Protein AF-A0A9P7FTT8-F1 (afdb_monomer_lite)

pLDDT: mean 73.12, std 22.75, range [29.52, 94.56]

Sequence (132 aa):
MKSSFSTLTSLIILVCFGGHVAAISSTESAAQPETVSANAADCSGTLTKFKYFGVNQSGAEFGNQNIPGVLGTDYTWPAPSSIDYFVGQGFNTFRVAFQQERISPPSKGLTGAFDATYLAALKTVSNILRTH

Foldseek 3Di:
DDDDDDDDDDDDDDDDDDDDPDDPDPDPPDDDPPPPPPPVPPPPDPDDDDPADEDEFDFQAAQVVDVVDDEPPRGHGDDLVVVVVVVVVVGLDYHYDHDQCNQPPVVQPNPGHGDPVSVVSVVVVVVSSVVD

Organism: NCBI:txid117069

Secondary structure (DSSP, 8-state):
--------------------------------------------S--PPPS--EEEEEEET--TTSSS--BTTTB-PPPHHHHHHHHHTT--EEEEEE-HHHHS-TTT-TTSPPPHHHHHHHHHHHHHHHH-

Structure (mmCIF, N/CA/C/O backbone):
data_AF-A0A9P7FTT8-F1
#
_entry.id   AF-A0A9P7FTT8-F1
#
loop_
_atom_site.group_PDB
_atom_site.id
_atom_site.type_symbol
_atom_site.label_atom_id
_atom_site.label_alt_id
_atom_site.label_comp_id
_atom_site.label_asym_id
_atom_site.label_entity_id
_atom_site.label_seq_id
_atom_site.pdbx_PDB_ins_code
_atom_site.Cartn_x
_atom_site.Cartn_y
_atom_site.Cartn_z
_atom_site.occupancy
_atom_site.B_iso_or_equiv
_atom_site.auth_seq_id
_atom_site.auth_comp_id
_atom_site.auth_asym_id
_atom_site.auth_atom_id
_atom_site.pdbx_PDB_model_num
ATOM 1 N N . MET A 1 1 ? 84.505 -5.220 9.825 1.00 38.97 1 MET A N 1
ATOM 2 C CA . MET A 1 1 ? 84.895 -4.588 11.110 1.00 38.97 1 MET A CA 1
ATOM 3 C C . MET A 1 1 ? 83.594 -4.130 11.767 1.00 38.97 1 MET A C 1
ATOM 5 O O . MET A 1 1 ? 82.841 -3.451 11.092 1.00 38.97 1 MET A O 1
ATOM 9 N N . LYS A 1 2 ? 83.121 -4.768 12.856 1.00 29.52 2 LYS A N 1
ATOM 10 C CA . LYS A 1 2 ? 83.297 -4.317 14.267 1.00 29.52 2 LYS A CA 1
ATOM 11 C C . LYS A 1 2 ? 83.000 -2.806 14.367 1.00 29.52 2 LYS A C 1
ATOM 13 O O . LYS A 1 2 ? 83.689 -2.064 13.689 1.00 29.52 2 LYS A O 1
ATOM 18 N N . SER A 1 3 ? 82.028 -2.262 15.096 1.00 36.38 3 SER A N 1
ATOM 19 C CA . SER A 1 3 ? 81.489 -2.524 16.446 1.00 36.38 3 SER A CA 1
ATOM 20 C C . SER A 1 3 ? 80.400 -1.446 16.678 1.00 36.38 3 SER A C 1
ATOM 22 O O . SER A 1 3 ? 80.583 -0.328 16.213 1.00 36.38 3 SER A O 1
ATOM 24 N N . SER A 1 4 ? 79.191 -1.736 17.169 1.00 36.00 4 SER A N 1
ATOM 25 C CA . SER A 1 4 ? 78.746 -1.720 18.582 1.00 36.00 4 SER A CA 1
ATOM 26 C C . SER A 1 4 ? 79.266 -0.577 19.476 1.00 36.00 4 SER A C 1
ATOM 28 O O . SER A 1 4 ? 80.447 -0.250 19.409 1.00 36.00 4 SER A O 1
ATOM 30 N N . PHE A 1 5 ? 78.380 -0.150 20.395 1.00 37.88 5 PHE A N 1
ATOM 31 C CA . PHE A 1 5 ? 78.488 0.735 21.579 1.00 37.88 5 PHE A CA 1
ATOM 32 C C . PHE A 1 5 ? 77.898 2.146 21.386 1.00 37.88 5 PHE A C 1
ATOM 34 O O . PHE A 1 5 ? 78.461 2.969 20.683 1.00 37.88 5 PHE A O 1
ATOM 41 N N . SER A 1 6 ? 76.666 2.431 21.840 1.00 35.44 6 SER A N 1
ATOM 42 C CA . SER A 1 6 ? 76.183 2.526 23.239 1.00 35.44 6 SER A CA 1
ATOM 43 C C . SER A 1 6 ? 76.952 3.573 24.040 1.00 35.44 6 SER A C 1
ATOM 45 O O . SER A 1 6 ? 78.167 3.431 24.166 1.00 35.44 6 SER A O 1
ATOM 47 N N . THR A 1 7 ? 76.236 4.527 24.659 1.00 34.38 7 THR A N 1
ATOM 48 C CA . THR A 1 7 ? 76.239 4.819 26.120 1.00 34.38 7 THR A CA 1
ATOM 49 C C . THR A 1 7 ? 75.844 6.286 26.400 1.00 34.38 7 THR A C 1
ATOM 51 O O . THR A 1 7 ? 76.529 7.186 25.939 1.00 34.38 7 THR A O 1
ATOM 54 N N . LEU A 1 8 ? 74.732 6.450 27.145 1.00 33.62 8 LEU A N 1
ATOM 55 C CA . LEU A 1 8 ? 74.354 7.441 28.182 1.00 33.62 8 LEU A CA 1
ATOM 56 C C . LEU A 1 8 ? 74.787 8.930 28.009 1.00 33.62 8 LEU A C 1
ATOM 58 O O . LEU A 1 8 ? 75.905 9.243 27.643 1.00 33.62 8 LEU A O 1
ATOM 62 N N . THR A 1 9 ? 74.033 9.958 28.412 1.00 41.38 9 THR A N 1
ATOM 63 C CA . THR A 1 9 ? 73.522 10.178 29.777 1.00 41.38 9 THR A CA 1
ATOM 64 C C . THR A 1 9 ? 72.666 11.458 29.806 1.00 41.38 9 THR A C 1
ATOM 66 O O . THR A 1 9 ? 73.114 12.505 29.361 1.00 41.38 9 THR A O 1
ATOM 69 N N . SER A 1 10 ? 71.454 11.345 30.356 1.00 34.38 10 SER A N 1
ATOM 70 C CA . SER A 1 10 ? 70.731 12.293 31.225 1.00 34.38 10 SER A CA 1
ATOM 71 C C . SER A 1 10 ? 70.872 13.819 31.031 1.00 34.38 10 SER A C 1
ATOM 73 O O . SER A 1 10 ? 71.863 14.421 31.433 1.00 34.38 10 SER A O 1
ATOM 75 N N . LEU A 1 11 ? 69.769 14.467 30.635 1.00 35.09 11 LEU A N 1
ATOM 76 C CA . LEU A 1 11 ? 69.302 15.680 31.315 1.00 35.09 11 LEU A CA 1
ATOM 77 C C . LEU A 1 11 ? 67.765 15.678 31.351 1.00 35.09 11 LEU A C 1
ATOM 79 O O . LEU A 1 11 ? 67.088 15.962 30.367 1.00 35.09 11 LEU A O 1
ATOM 83 N N . ILE A 1 12 ? 67.232 15.287 32.507 1.00 37.31 12 ILE A N 1
ATOM 84 C CA . ILE A 1 12 ? 65.814 15.349 32.862 1.00 37.31 12 ILE A CA 1
ATOM 85 C C . ILE A 1 12 ? 65.458 16.821 33.088 1.00 37.31 12 ILE A C 1
ATOM 87 O O . ILE A 1 12 ? 65.896 17.416 34.069 1.00 37.31 12 ILE A O 1
ATOM 91 N N . ILE A 1 13 ? 64.643 17.400 32.203 1.00 40.69 13 ILE A N 1
ATOM 92 C CA . ILE A 1 13 ? 63.855 18.595 32.519 1.00 40.69 13 ILE A CA 1
ATOM 93 C C . ILE A 1 13 ? 62.408 18.139 32.674 1.00 40.69 13 ILE A C 1
ATOM 95 O O . ILE A 1 13 ? 61.672 17.903 31.719 1.00 40.69 13 ILE A O 1
ATOM 99 N N . LEU A 1 14 ? 62.065 17.965 33.945 1.00 36.31 14 LEU A N 1
ATOM 100 C CA . LEU A 1 14 ? 60.732 17.784 34.483 1.00 36.31 14 LEU A CA 1
ATOM 101 C C . LEU A 1 14 ? 59.904 19.042 34.182 1.00 36.31 14 LEU A C 1
ATOM 103 O O . LEU A 1 14 ? 60.052 20.058 34.857 1.00 36.31 14 LEU A O 1
ATOM 107 N N . VAL A 1 15 ? 59.021 18.968 33.186 1.00 40.78 15 VAL A N 1
ATOM 108 C CA . VAL A 1 15 ? 57.878 19.881 33.078 1.00 40.78 15 VAL A CA 1
ATOM 109 C C . VAL A 1 15 ? 56.627 19.057 33.333 1.00 40.78 15 VAL A C 1
ATOM 111 O O . VAL A 1 15 ? 56.175 18.284 32.492 1.00 40.78 15 V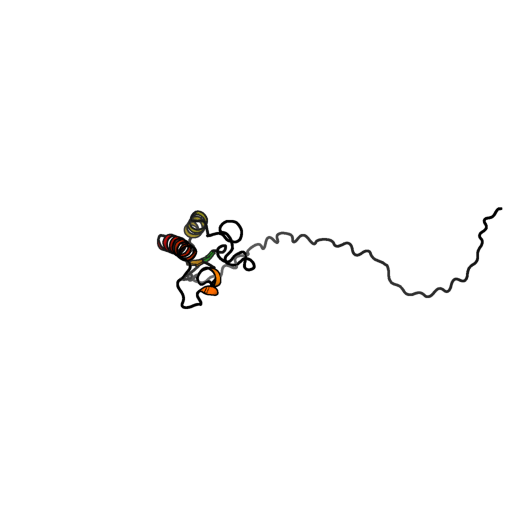AL A O 1
ATOM 114 N N . CYS A 1 16 ? 56.103 19.194 34.546 1.00 31.22 16 CYS A N 1
ATOM 115 C CA . CYS A 1 16 ? 54.809 18.672 34.940 1.00 31.22 16 CYS A CA 1
ATOM 116 C C . CYS A 1 16 ? 53.716 19.349 34.104 1.00 31.22 16 CYS A C 1
ATOM 118 O O . CYS A 1 16 ? 53.326 20.476 34.393 1.00 31.22 16 CYS A O 1
ATOM 120 N N . PHE A 1 17 ? 53.190 18.645 33.107 1.00 36.31 17 PHE A N 1
ATOM 121 C CA . PHE A 1 17 ? 51.816 18.836 32.659 1.00 36.31 17 PHE A CA 1
ATOM 122 C C . PHE A 1 17 ? 51.078 17.522 32.875 1.00 36.31 17 PHE A C 1
ATOM 124 O O . PHE A 1 17 ? 51.360 16.506 32.244 1.00 36.31 17 PHE A O 1
ATOM 131 N N . GLY A 1 18 ? 50.190 17.547 33.866 1.00 34.78 18 GLY A N 1
ATOM 132 C CA . GLY A 1 18 ? 49.293 16.450 34.173 1.00 34.78 18 GLY A CA 1
ATOM 133 C C . GLY A 1 18 ? 48.314 16.216 33.029 1.00 34.78 18 GLY A C 1
ATOM 134 O O . GLY A 1 18 ? 47.795 17.153 32.429 1.00 34.78 18 GLY A O 1
ATOM 135 N N . GLY A 1 19 ? 48.055 14.945 32.754 1.00 37.06 19 GLY A N 1
ATOM 136 C CA . GLY A 1 19 ? 47.044 14.525 31.796 1.00 37.06 19 GLY A CA 1
ATOM 137 C C . GLY A 1 19 ? 47.288 13.089 31.378 1.00 37.06 19 GLY A C 1
ATOM 138 O O . GLY A 1 19 ? 48.087 12.824 30.490 1.00 37.06 19 GLY A O 1
ATOM 139 N N . HIS A 1 20 ? 46.637 12.160 32.074 1.00 33.06 20 HIS A N 1
ATOM 140 C CA . HIS A 1 20 ? 46.666 10.737 31.764 1.00 33.06 20 HIS A CA 1
ATOM 141 C C . HIS A 1 20 ? 46.197 10.486 30.324 1.00 33.06 20 HIS A C 1
ATOM 143 O O . HIS A 1 20 ? 45.126 10.939 29.925 1.00 33.06 20 HIS A O 1
ATOM 149 N N . VAL A 1 21 ? 46.974 9.705 29.571 1.00 36.31 21 VAL A N 1
ATOM 150 C CA . VAL A 1 21 ? 46.513 9.060 28.339 1.00 36.31 21 VAL A CA 1
ATOM 151 C C . VAL A 1 21 ? 45.558 7.941 28.756 1.00 36.31 21 VAL A C 1
ATOM 153 O O . VAL A 1 21 ? 45.998 6.874 29.178 1.00 36.31 21 VAL A O 1
ATOM 156 N N . ALA A 1 22 ? 44.253 8.198 28.692 1.00 37.94 22 ALA A N 1
ATOM 157 C CA . ALA A 1 22 ? 43.231 7.166 28.816 1.00 37.94 22 ALA A CA 1
ATOM 158 C C . ALA A 1 22 ? 42.787 6.744 27.411 1.00 37.94 22 ALA A C 1
ATOM 160 O O . ALA A 1 22 ? 42.348 7.564 26.606 1.00 37.94 22 ALA A O 1
ATOM 161 N N . ALA A 1 23 ? 42.947 5.455 27.120 1.00 37.06 23 ALA A N 1
ATOM 162 C CA . ALA A 1 23 ? 42.475 4.821 25.903 1.00 37.06 23 ALA A CA 1
ATOM 163 C C . ALA A 1 23 ? 40.967 5.063 25.713 1.00 37.06 23 ALA A C 1
ATOM 165 O O . ALA A 1 23 ? 40.164 4.776 26.600 1.00 37.06 23 ALA A O 1
ATOM 166 N N . ILE A 1 24 ? 40.583 5.562 24.538 1.00 37.53 24 ILE A N 1
ATOM 167 C CA . ILE A 1 24 ? 39.189 5.632 24.087 1.00 37.53 24 ILE A CA 1
ATOM 168 C C . ILE A 1 24 ? 38.790 4.219 23.659 1.00 37.53 24 ILE A C 1
ATOM 170 O O . ILE A 1 24 ? 38.976 3.813 22.515 1.00 37.53 24 ILE A O 1
ATOM 174 N N . SER A 1 25 ? 38.317 3.438 24.625 1.00 37.72 25 SER A N 1
ATOM 175 C CA . SER A 1 25 ? 37.560 2.221 24.366 1.00 37.72 25 SER A CA 1
ATOM 176 C C . SER A 1 25 ? 36.122 2.643 24.085 1.00 37.72 25 SER A C 1
ATOM 178 O O . SER A 1 25 ? 35.429 3.138 24.978 1.00 37.72 25 SER A O 1
ATOM 180 N N . SER A 1 26 ? 35.688 2.510 22.833 1.00 41.12 26 SER A N 1
ATOM 181 C CA . SER A 1 26 ? 34.290 2.631 22.428 1.00 41.12 26 SER A CA 1
ATOM 182 C C . SER A 1 26 ? 33.500 1.508 23.094 1.00 41.12 26 SER A C 1
ATOM 184 O O . SER A 1 26 ? 33.374 0.405 22.571 1.00 41.12 26 SER A O 1
ATOM 186 N N . THR A 1 27 ? 32.988 1.787 24.288 1.00 33.38 27 THR A N 1
ATOM 187 C CA . THR A 1 27 ? 31.953 0.966 24.903 1.00 33.38 27 THR A CA 1
ATOM 188 C C . THR A 1 27 ? 30.629 1.358 24.263 1.00 33.38 27 THR A C 1
ATOM 190 O O . THR A 1 27 ? 30.058 2.416 24.515 1.00 33.38 27 THR A O 1
ATOM 193 N N . GLU A 1 28 ? 30.202 0.504 23.342 1.00 47.47 28 GLU A N 1
ATOM 194 C CA . GLU A 1 28 ? 28.855 0.435 22.800 1.00 47.47 28 GLU A CA 1
ATOM 195 C C . GLU A 1 28 ? 27.878 0.282 23.973 1.00 47.47 28 GLU A C 1
ATOM 197 O O . GLU A 1 28 ? 27.754 -0.781 24.582 1.00 47.47 28 GLU A O 1
ATOM 202 N N . SER A 1 29 ? 27.262 1.399 24.361 1.00 41.78 29 SER A N 1
ATOM 203 C CA . SER A 1 29 ? 26.230 1.438 25.391 1.00 41.78 29 SER A CA 1
ATOM 204 C C . SER A 1 29 ? 24.985 0.763 24.829 1.00 41.78 29 SER A C 1
ATOM 206 O O . SER A 1 29 ? 24.186 1.378 24.121 1.00 41.78 29 SER A O 1
ATOM 208 N N . ALA A 1 30 ? 24.861 -0.534 25.098 1.00 45.00 30 ALA A N 1
ATOM 209 C CA . ALA A 1 30 ? 23.642 -1.286 24.878 1.00 45.00 30 ALA A CA 1
ATOM 210 C C . ALA A 1 30 ? 22.506 -0.608 25.658 1.00 45.00 30 ALA A C 1
ATOM 212 O O . ALA A 1 30 ? 22.484 -0.624 26.889 1.00 45.00 30 ALA A O 1
ATOM 213 N N . ALA A 1 31 ? 21.570 0.008 24.935 1.00 51.50 31 ALA A N 1
ATOM 214 C CA . ALA A 1 31 ? 20.335 0.514 25.509 1.00 51.50 31 ALA A CA 1
ATOM 215 C C . ALA A 1 31 ? 19.569 -0.665 26.128 1.00 51.50 31 ALA A C 1
ATOM 217 O O . ALA A 1 31 ? 19.086 -1.552 25.422 1.00 51.50 31 ALA A O 1
ATOM 218 N N . GLN A 1 32 ? 19.501 -0.702 27.458 1.00 46.22 32 GLN A N 1
ATOM 219 C CA . GLN A 1 32 ? 18.626 -1.626 28.165 1.00 46.22 32 GLN A CA 1
ATOM 220 C C . GLN A 1 32 ? 17.161 -1.307 27.824 1.00 46.22 32 GLN A C 1
ATOM 222 O O . GLN A 1 32 ? 16.814 -0.137 27.656 1.00 46.22 32 GLN A O 1
ATOM 227 N N . PRO A 1 33 ? 16.278 -2.318 27.761 1.00 45.84 33 PRO A N 1
ATOM 228 C CA . PRO A 1 33 ? 14.848 -2.074 27.732 1.00 45.84 33 PRO A CA 1
ATOM 229 C C . PRO A 1 33 ? 14.450 -1.463 29.075 1.00 45.84 33 PRO A C 1
ATOM 231 O O . PRO A 1 33 ? 14.364 -2.154 30.091 1.00 45.84 33 PRO A O 1
ATOM 234 N N . GLU A 1 34 ? 14.223 -0.155 29.090 1.00 48.72 34 GLU A N 1
ATOM 235 C CA . GLU A 1 34 ? 13.530 0.481 30.196 1.00 48.72 34 GLU A CA 1
ATOM 236 C C . GLU A 1 34 ? 12.093 -0.034 30.182 1.00 48.72 34 GLU A C 1
ATOM 238 O O . GLU A 1 34 ? 11.266 0.349 29.352 1.00 48.72 34 GLU A O 1
ATOM 243 N N . THR A 1 35 ? 11.790 -0.951 31.100 1.00 40.03 35 THR A N 1
ATOM 244 C CA . THR A 1 35 ? 10.415 -1.239 31.483 1.00 40.03 35 THR A CA 1
ATOM 245 C C . THR A 1 35 ? 9.879 0.008 32.170 1.00 40.03 35 THR A C 1
ATOM 247 O O . THR A 1 35 ? 9.920 0.126 33.396 1.00 40.03 35 THR A O 1
ATOM 250 N N . VAL A 1 36 ? 9.394 0.961 31.376 1.00 46.94 36 VAL A N 1
ATOM 251 C CA . VAL A 1 36 ? 8.463 1.975 31.858 1.00 46.94 36 VAL A CA 1
ATOM 252 C C . VAL A 1 36 ? 7.246 1.210 32.352 1.00 46.94 36 VAL A C 1
ATOM 254 O O . VAL A 1 36 ? 6.388 0.786 31.578 1.00 46.94 36 VAL A O 1
ATOM 257 N N . SER A 1 37 ? 7.220 0.972 33.665 1.00 57.56 37 SER A N 1
ATOM 258 C CA . SER A 1 37 ? 6.000 0.679 34.398 1.00 57.56 37 SER A CA 1
ATOM 259 C C . SER A 1 37 ? 5.038 1.793 34.028 1.00 57.56 37 SER A C 1
ATOM 261 O O . SER A 1 37 ? 5.181 2.928 34.485 1.00 57.56 37 SER A O 1
ATOM 263 N N . ALA A 1 38 ? 4.108 1.491 33.125 1.00 56.94 38 ALA A N 1
ATOM 264 C CA . ALA A 1 38 ? 2.973 2.343 32.874 1.00 56.94 38 ALA A CA 1
ATOM 265 C C . ALA A 1 38 ? 2.160 2.331 34.166 1.00 56.94 38 ALA A C 1
ATOM 267 O O . ALA A 1 38 ? 1.235 1.540 34.343 1.00 56.94 38 ALA A O 1
ATOM 268 N N . ASN A 1 39 ? 2.524 3.206 35.100 1.00 55.59 39 ASN A N 1
ATOM 269 C CA . ASN A 1 39 ? 1.576 3.724 36.055 1.00 55.59 39 ASN A CA 1
ATOM 270 C C . ASN A 1 39 ? 0.545 4.440 35.191 1.00 55.59 39 ASN A C 1
ATOM 272 O O . ASN A 1 39 ? 0.718 5.605 34.835 1.00 55.59 39 ASN A O 1
ATOM 276 N N . ALA A 1 40 ? -0.481 3.691 34.782 1.00 59.06 40 ALA A N 1
ATOM 277 C CA . ALA A 1 40 ? -1.727 4.240 34.309 1.00 59.06 40 ALA A CA 1
ATOM 278 C C . ALA A 1 40 ? -2.219 5.121 35.455 1.00 59.06 40 ALA A C 1
ATOM 280 O O . ALA A 1 40 ? -2.855 4.650 36.396 1.00 59.06 40 ALA A O 1
ATOM 281 N N . ALA A 1 41 ? -1.808 6.389 35.436 1.00 59.38 41 ALA A N 1
ATOM 282 C CA . ALA A 1 41 ? -2.522 7.431 36.124 1.00 59.38 41 ALA A CA 1
ATOM 283 C C . ALA A 1 41 ? -3.928 7.316 35.555 1.00 59.38 41 ALA A C 1
ATOM 285 O O . ALA A 1 41 ? -4.157 7.638 34.389 1.00 59.38 41 ALA A O 1
ATOM 286 N N . ASP A 1 42 ? -4.805 6.699 36.338 1.00 51.09 42 ASP A N 1
ATOM 287 C CA . ASP A 1 42 ? -6.203 6.543 36.015 1.00 51.09 42 ASP A CA 1
ATOM 288 C C . ASP A 1 42 ? -6.740 7.966 35.904 1.00 51.09 42 ASP A C 1
ATOM 290 O O . ASP A 1 42 ? -6.976 8.654 36.901 1.00 51.09 42 ASP A O 1
ATOM 294 N N . CYS A 1 43 ? -6.769 8.482 34.675 1.00 60.53 43 CYS A N 1
ATOM 295 C CA . CYS A 1 43 ? -7.416 9.734 34.370 1.00 60.53 43 CYS A CA 1
ATOM 296 C C . CYS A 1 43 ? -8.894 9.479 34.643 1.00 60.53 43 CYS A C 1
ATOM 298 O O . CYS A 1 43 ? -9.617 9.002 33.772 1.00 60.53 43 CYS A O 1
ATOM 300 N N . SER A 1 44 ? -9.314 9.748 35.879 1.00 67.25 44 SER A N 1
ATOM 301 C CA . SER A 1 44 ? -10.683 9.607 36.350 1.00 67.25 44 SER A CA 1
ATOM 302 C C . SER A 1 44 ? -11.554 10.660 35.664 1.00 67.25 44 SER A C 1
ATOM 304 O O . SER A 1 44 ? -11.848 11.738 36.172 1.00 67.25 44 SER A O 1
ATOM 306 N N . GLY A 1 45 ? -11.925 10.343 34.432 1.00 69.50 45 GLY A N 1
ATOM 307 C CA . GLY A 1 45 ? -12.794 11.107 33.560 1.00 69.50 45 GLY A CA 1
ATOM 308 C C . GLY A 1 45 ? -13.360 10.175 32.496 1.00 69.50 45 GLY A C 1
ATOM 309 O O . GLY A 1 45 ? -12.776 9.140 32.180 1.00 69.50 45 GLY A O 1
ATOM 310 N N . THR A 1 46 ? -14.523 10.514 31.944 1.00 74.12 46 THR A N 1
ATOM 311 C CA . THR A 1 46 ? -15.112 9.752 30.839 1.00 74.12 46 THR A CA 1
ATOM 312 C C . THR A 1 46 ? -14.134 9.727 29.666 1.00 74.12 46 THR A C 1
ATOM 314 O O . THR A 1 46 ? -13.951 10.734 28.981 1.00 74.12 46 THR A O 1
ATOM 317 N N . LEU A 1 47 ? -13.500 8.576 29.433 1.00 73.44 47 LEU A N 1
ATOM 318 C CA . LEU A 1 47 ? -12.589 8.386 28.311 1.00 73.44 47 LEU A CA 1
ATOM 319 C C . LEU A 1 47 ? -13.394 8.461 27.013 1.00 73.44 47 LEU A C 1
ATOM 321 O O . LEU A 1 47 ? -14.159 7.557 26.668 1.00 73.44 47 LEU A O 1
ATOM 325 N N . THR A 1 48 ? -13.236 9.566 26.290 1.00 77.62 48 THR A N 1
ATOM 326 C CA . THR A 1 48 ? -13.795 9.700 24.948 1.00 77.62 48 THR A CA 1
ATOM 327 C C . THR A 1 48 ? -12.910 8.915 23.990 1.00 77.62 48 THR A C 1
ATOM 329 O O . THR A 1 48 ? -11.721 9.187 23.837 1.00 77.62 48 THR A O 1
ATOM 332 N N . LYS A 1 49 ? -13.476 7.881 23.365 1.00 80.94 49 LYS A N 1
ATOM 333 C CA . LYS A 1 49 ? -12.757 7.117 22.343 1.00 80.94 49 LYS A CA 1
ATOM 334 C C . LYS A 1 49 ? -12.507 8.019 21.140 1.00 80.94 49 LYS A C 1
ATOM 336 O O . LYS A 1 49 ? -13.419 8.709 20.679 1.00 80.94 49 LYS A O 1
ATOM 341 N N . PHE A 1 50 ? -11.286 7.996 20.615 1.00 85.56 50 PHE A N 1
ATOM 342 C CA . PHE A 1 50 ? -10.983 8.689 19.371 1.00 85.56 50 PHE A CA 1
ATOM 343 C C . PHE A 1 50 ? -11.833 8.121 18.233 1.00 85.56 50 PHE A C 1
ATOM 345 O O . PHE A 1 50 ? -12.026 6.911 18.129 1.00 85.56 50 PHE A O 1
ATOM 352 N N . LYS A 1 51 ? -12.320 9.006 17.353 1.00 88.81 51 LYS A N 1
ATOM 353 C CA . LYS A 1 51 ? -13.043 8.598 16.140 1.00 88.81 51 LYS A CA 1
ATOM 354 C C . LYS A 1 51 ? -12.158 7.759 15.216 1.00 88.81 51 LYS A C 1
ATOM 356 O O . LYS A 1 51 ? -12.652 6.818 14.608 1.00 88.81 51 LYS A O 1
ATOM 361 N N . TYR A 1 52 ? -10.872 8.097 15.135 1.00 90.81 52 TYR A N 1
ATOM 362 C CA . TYR A 1 52 ? -9.872 7.392 14.344 1.00 90.81 52 TYR A CA 1
ATOM 363 C C . TYR A 1 52 ? -8.662 7.070 15.216 1.00 90.81 52 TYR A C 1
ATOM 365 O O . TYR A 1 52 ? -8.079 7.966 15.826 1.00 90.81 52 TYR A O 1
ATOM 373 N N . PHE A 1 53 ? -8.306 5.795 15.276 1.00 90.88 53 PHE A N 1
ATOM 374 C CA . PHE A 1 53 ? -7.149 5.278 15.984 1.00 90.88 53 PHE A CA 1
ATOM 375 C C . PHE A 1 53 ? -6.509 4.189 15.128 1.00 90.88 53 PHE A C 1
ATOM 377 O O . PHE A 1 53 ? -7.174 3.248 14.689 1.00 90.88 53 PHE A O 1
ATOM 384 N N . GLY A 1 54 ? -5.228 4.367 14.821 1.00 91.50 54 GLY A N 1
ATOM 385 C CA . GLY A 1 54 ? -4.645 3.739 13.649 1.00 91.50 54 GLY A CA 1
ATOM 386 C C . GLY A 1 54 ? -3.150 3.504 13.712 1.00 91.50 54 GLY A C 1
ATOM 387 O O . GLY A 1 54 ? -2.459 4.007 14.596 1.00 91.50 54 GLY A O 1
ATOM 388 N N . VAL A 1 55 ? -2.664 2.773 12.712 1.00 93.00 55 VAL A N 1
ATOM 389 C CA . VAL A 1 55 ? -1.237 2.531 12.477 1.00 93.00 55 VAL A CA 1
ATOM 390 C C . VAL A 1 55 ? -0.840 2.962 11.065 1.00 93.00 55 VAL A C 1
ATOM 392 O O . VAL A 1 55 ? -1.669 3.054 10.156 1.00 93.00 55 VAL A O 1
ATOM 395 N N . ASN A 1 56 ? 0.447 3.240 10.872 1.00 93.31 56 ASN A N 1
ATOM 396 C CA . ASN A 1 56 ? 1.007 3.444 9.539 1.00 93.31 56 ASN A CA 1
ATOM 397 C C . ASN A 1 56 ? 1.422 2.084 8.971 1.00 93.31 56 ASN A C 1
ATOM 399 O O . ASN A 1 56 ? 2.072 1.304 9.662 1.00 93.31 56 ASN A O 1
ATOM 403 N N . GLN A 1 57 ? 1.053 1.817 7.722 1.00 91.31 57 GLN A N 1
ATOM 404 C CA . GLN A 1 57 ? 1.519 0.669 6.957 1.00 91.31 57 GLN A CA 1
ATOM 405 C C . GLN A 1 57 ? 2.545 1.145 5.933 1.00 91.31 57 GLN A C 1
ATOM 407 O O . GLN A 1 57 ? 2.207 1.738 4.905 1.00 91.31 57 GLN A O 1
ATOM 412 N N . SER A 1 58 ? 3.802 0.914 6.290 1.00 90.56 58 SER A N 1
ATOM 413 C CA . SER A 1 58 ? 4.992 1.244 5.515 1.00 90.56 58 SER A CA 1
ATOM 414 C C . SER A 1 58 ? 5.481 0.040 4.710 1.00 90.56 58 SER A C 1
ATOM 416 O O . SER A 1 58 ? 5.171 -1.108 5.024 1.00 90.56 58 SER A O 1
ATOM 418 N N . GLY A 1 59 ? 6.269 0.309 3.676 1.00 89.44 59 GLY A N 1
ATOM 419 C CA . GLY A 1 59 ? 6.953 -0.674 2.842 1.00 89.44 59 GLY A CA 1
ATOM 420 C C . GLY A 1 59 ? 6.972 -0.273 1.370 1.00 89.44 59 GLY A C 1
ATOM 421 O O . GLY A 1 59 ? 7.991 -0.448 0.699 1.00 89.44 59 GLY A O 1
ATOM 422 N N . ALA A 1 60 ? 5.878 0.302 0.859 1.00 89.38 60 ALA A N 1
ATOM 423 C CA . ALA A 1 60 ? 5.766 0.656 -0.557 1.00 89.38 60 ALA A CA 1
ATOM 424 C C . ALA A 1 60 ? 6.596 1.901 -0.906 1.00 89.38 60 ALA A C 1
ATOM 426 O O . ALA A 1 60 ? 6.890 2.158 -2.081 1.00 89.38 60 ALA A O 1
ATOM 427 N N . GLU A 1 61 ? 6.993 2.655 0.115 1.00 89.00 61 GLU A N 1
ATOM 428 C CA . GLU A 1 61 ? 7.869 3.810 0.047 1.00 89.00 61 GLU A CA 1
ATOM 429 C C . GLU A 1 61 ? 9.361 3.496 0.218 1.00 89.00 61 GLU A C 1
ATOM 431 O O . GLU A 1 61 ? 10.185 4.370 -0.038 1.00 89.00 61 GLU A O 1
ATOM 436 N N . PHE A 1 62 ? 9.720 2.278 0.639 1.00 89.62 62 PHE A N 1
ATOM 437 C CA . PHE A 1 62 ? 11.110 1.918 0.951 1.00 89.62 62 PHE A CA 1
ATOM 438 C C . PHE A 1 62 ? 12.015 1.985 -0.279 1.00 89.62 62 PHE A C 1
ATOM 440 O O . PHE A 1 62 ? 11.541 1.975 -1.414 1.00 89.62 62 PHE A O 1
ATOM 447 N N . GLY A 1 63 ? 13.329 2.066 -0.066 1.00 86.06 63 GLY A N 1
ATOM 448 C CA . GLY A 1 63 ? 14.293 2.082 -1.166 1.00 86.06 63 GLY A CA 1
ATOM 449 C C . GLY A 1 63 ? 14.249 3.384 -1.968 1.00 86.06 63 GLY A C 1
ATOM 450 O O . GLY A 1 63 ? 14.260 3.355 -3.195 1.00 86.06 63 GLY A O 1
ATOM 451 N N . ASN A 1 64 ? 14.209 4.535 -1.289 1.00 83.44 64 ASN A N 1
ATOM 452 C CA . ASN A 1 64 ? 14.089 5.868 -1.906 1.00 83.44 64 ASN A CA 1
ATOM 453 C C . ASN A 1 64 ? 15.260 6.257 -2.830 1.00 83.44 64 ASN A C 1
ATOM 455 O O . ASN A 1 64 ? 15.174 7.263 -3.523 1.00 83.44 64 ASN A O 1
ATOM 459 N N . GLN A 1 65 ? 16.349 5.483 -2.834 1.00 85.19 65 GLN A N 1
ATOM 460 C CA . GLN A 1 65 ? 17.497 5.680 -3.727 1.00 85.19 65 GLN A CA 1
ATOM 461 C C . GLN A 1 65 ? 17.355 4.906 -5.052 1.00 85.19 65 GLN A C 1
ATOM 463 O O . GLN A 1 65 ? 17.993 5.261 -6.038 1.00 85.19 65 GLN A O 1
ATOM 468 N N . ASN A 1 66 ? 16.486 3.887 -5.093 1.00 84.06 66 ASN A N 1
ATOM 469 C CA . ASN A 1 66 ? 16.245 3.035 -6.257 1.00 84.06 66 ASN A CA 1
ATOM 470 C C . ASN A 1 66 ? 14.809 3.254 -6.756 1.00 84.06 66 ASN A C 1
ATOM 472 O O . ASN A 1 66 ? 13.844 2.660 -6.263 1.00 84.06 66 ASN A O 1
ATOM 476 N N . ILE A 1 67 ? 14.667 4.137 -7.747 1.00 82.25 67 ILE A N 1
ATOM 477 C CA . ILE A 1 67 ? 13.387 4.500 -8.367 1.00 82.25 67 ILE A CA 1
ATOM 478 C C . ILE A 1 67 ? 13.463 4.145 -9.862 1.00 82.25 67 ILE A C 1
ATOM 480 O O . ILE A 1 67 ? 14.364 4.634 -10.542 1.00 82.25 67 ILE A O 1
ATOM 484 N N . PRO A 1 68 ? 12.561 3.303 -10.406 1.00 79.12 68 PRO A N 1
ATOM 485 C CA . PRO A 1 68 ? 11.346 2.770 -9.780 1.00 79.12 68 PRO A CA 1
ATOM 486 C C . PRO A 1 68 ? 11.580 1.643 -8.755 1.00 79.12 68 PRO A C 1
ATOM 488 O O . PRO A 1 68 ? 10.706 1.415 -7.920 1.00 79.12 68 PRO A O 1
ATOM 491 N N . GLY A 1 69 ? 12.751 0.997 -8.757 1.00 86.69 69 GLY A N 1
ATOM 492 C CA . GLY A 1 69 ? 13.069 -0.126 -7.863 1.00 86.69 69 GLY A CA 1
ATOM 493 C C . GLY A 1 69 ? 12.310 -1.413 -8.211 1.00 86.69 69 GLY A C 1
ATOM 494 O O . GLY A 1 69 ? 11.474 -1.438 -9.117 1.00 86.69 69 GLY A O 1
ATOM 495 N N . VAL A 1 70 ? 12.599 -2.495 -7.489 1.00 88.06 70 VAL A N 1
ATOM 496 C CA . VAL A 1 70 ? 12.031 -3.834 -7.710 1.00 88.06 70 VAL A CA 1
ATOM 497 C C . VAL A 1 70 ? 11.195 -4.277 -6.506 1.00 88.06 70 VAL A C 1
ATOM 499 O O . VAL A 1 70 ? 11.649 -4.219 -5.361 1.00 88.06 70 VAL A O 1
ATOM 502 N N . LEU A 1 71 ? 9.974 -4.757 -6.771 1.00 88.94 71 LEU A N 1
ATOM 503 C CA . LEU A 1 71 ? 9.092 -5.332 -5.751 1.00 88.94 71 LEU A CA 1
ATOM 504 C C . LEU A 1 71 ? 9.751 -6.563 -5.109 1.00 88.94 71 LEU A C 1
ATOM 506 O O . LEU A 1 71 ? 10.183 -7.472 -5.813 1.00 88.94 71 LEU A O 1
ATOM 510 N N . GLY A 1 72 ? 9.792 -6.602 -3.779 1.00 87.88 72 GLY A N 1
ATOM 511 C CA . GLY A 1 72 ? 10.422 -7.667 -2.994 1.00 87.88 72 GLY A CA 1
ATOM 512 C C . GLY A 1 72 ? 11.906 -7.438 -2.689 1.00 87.88 72 GLY A C 1
ATOM 513 O O . GLY A 1 72 ? 12.442 -8.130 -1.828 1.00 87.88 72 GLY A O 1
ATOM 514 N N . THR A 1 73 ? 12.542 -6.450 -3.327 1.00 88.56 73 THR A N 1
ATOM 515 C CA . THR A 1 73 ? 13.938 -6.065 -3.058 1.00 88.56 73 THR A CA 1
ATOM 516 C C . THR A 1 73 ? 14.009 -4.656 -2.484 1.00 88.56 73 THR A C 1
ATOM 518 O O . THR A 1 73 ? 14.442 -4.469 -1.351 1.00 88.56 73 THR A O 1
ATOM 521 N N . ASP A 1 74 ? 13.559 -3.661 -3.250 1.00 88.44 74 ASP A N 1
ATOM 522 C CA . ASP A 1 74 ? 13.653 -2.249 -2.865 1.00 88.44 74 ASP A CA 1
ATOM 523 C C . ASP A 1 74 ? 12.419 -1.783 -2.090 1.00 88.44 74 ASP A C 1
ATOM 525 O O . ASP A 1 74 ? 12.501 -0.861 -1.281 1.00 88.44 74 ASP A O 1
ATOM 529 N N . TYR A 1 75 ? 11.265 -2.406 -2.342 1.00 91.25 75 TYR A N 1
ATOM 530 C CA . TYR A 1 75 ? 10.005 -2.083 -1.681 1.00 91.25 75 TYR A CA 1
ATOM 531 C C . TYR A 1 75 ? 9.081 -3.292 -1.600 1.00 91.25 75 TYR A C 1
ATOM 533 O O . TYR A 1 75 ? 9.206 -4.248 -2.367 1.00 91.25 75 TYR A O 1
ATOM 541 N N . THR A 1 76 ? 8.123 -3.239 -0.681 1.00 93.31 76 THR A N 1
ATOM 542 C CA . THR A 1 76 ? 7.112 -4.287 -0.510 1.00 93.31 76 THR A CA 1
ATOM 543 C C . THR A 1 76 ? 5.760 -3.684 -0.163 1.00 93.31 76 THR A C 1
ATOM 545 O O . THR A 1 76 ? 5.681 -2.560 0.316 1.00 93.31 76 THR A O 1
ATOM 548 N N . TRP A 1 77 ? 4.683 -4.420 -0.402 1.00 91.88 77 TRP A N 1
ATOM 549 C CA . TRP A 1 77 ? 3.348 -4.002 0.020 1.00 91.88 77 TRP A CA 1
ATOM 550 C C . TRP A 1 77 ? 2.992 -4.646 1.363 1.00 91.88 77 TRP A C 1
ATOM 552 O O . TRP A 1 77 ? 3.424 -5.771 1.628 1.00 91.88 77 TRP A O 1
ATOM 562 N N . PRO A 1 78 ? 2.210 -3.961 2.218 1.00 90.12 78 PRO A N 1
ATOM 563 C CA . PRO A 1 78 ? 1.774 -4.525 3.485 1.00 90.12 78 PRO A CA 1
ATOM 564 C C . PRO A 1 78 ? 0.966 -5.802 3.240 1.00 90.12 78 PRO A C 1
ATOM 566 O O . PRO A 1 78 ? 0.066 -5.841 2.396 1.00 90.12 78 PRO A O 1
ATOM 569 N N . ALA A 1 79 ? 1.300 -6.856 3.981 1.00 89.88 79 ALA A N 1
ATOM 570 C CA . ALA A 1 79 ? 0.591 -8.122 3.894 1.00 89.88 79 ALA A CA 1
ATOM 571 C C . ALA A 1 79 ? -0.828 -7.983 4.484 1.00 89.88 79 ALA A C 1
ATOM 573 O O . ALA A 1 79 ? -0.977 -7.346 5.533 1.00 89.88 79 ALA A O 1
ATOM 574 N N . PRO A 1 80 ? -1.854 -8.627 3.892 1.00 88.69 80 PRO A N 1
ATOM 575 C CA . PRO A 1 80 ? -3.216 -8.615 4.435 1.00 88.69 80 PRO A CA 1
ATOM 576 C C . PRO A 1 80 ? -3.274 -9.086 5.894 1.00 88.69 80 PRO A C 1
ATOM 578 O O . PRO A 1 80 ? -3.934 -8.467 6.717 1.00 88.69 80 PRO A O 1
ATOM 581 N N . SER A 1 81 ? -2.465 -10.088 6.252 1.00 91.00 81 SER A N 1
ATOM 582 C CA . SER A 1 81 ? -2.383 -10.616 7.619 1.00 91.00 81 SER A CA 1
ATOM 583 C C . SER A 1 81 ? -1.909 -9.592 8.657 1.00 91.00 81 SER A C 1
ATOM 585 O O . SER A 1 81 ? -2.297 -9.671 9.821 1.00 91.00 81 SER A O 1
ATOM 587 N N . SER A 1 82 ? -1.083 -8.615 8.262 1.00 88.75 82 SER A N 1
ATOM 588 C CA . SER A 1 82 ? -0.680 -7.527 9.160 1.00 88.75 82 SER A CA 1
ATOM 589 C C . SER A 1 82 ? -1.855 -6.594 9.444 1.00 88.75 82 SER A C 1
ATOM 591 O O . SER A 1 82 ? -2.035 -6.161 10.580 1.00 88.75 82 SER A O 1
ATOM 593 N N . ILE A 1 83 ? -2.678 -6.317 8.431 1.00 90.19 83 ILE A N 1
ATOM 594 C CA . ILE A 1 83 ? -3.891 -5.506 8.567 1.00 90.19 83 ILE A CA 1
ATOM 595 C C . ILE A 1 83 ? -4.897 -6.236 9.461 1.00 90.19 83 ILE A C 1
ATOM 597 O O . ILE A 1 83 ? -5.351 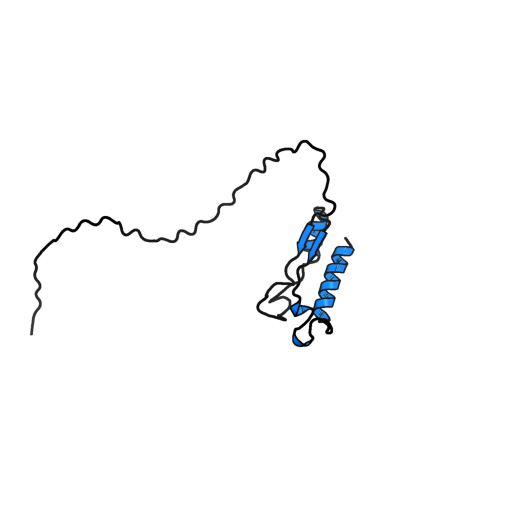-5.650 10.442 1.00 90.19 83 ILE A O 1
ATOM 601 N N . ASP A 1 84 ? -5.161 -7.518 9.188 1.00 91.06 84 ASP A N 1
ATOM 602 C CA . ASP A 1 84 ? -6.068 -8.364 9.977 1.00 91.06 84 ASP A CA 1
ATOM 603 C C . ASP A 1 84 ? -5.709 -8.364 11.465 1.00 91.06 84 ASP A C 1
ATOM 605 O O . ASP A 1 84 ? -6.581 -8.242 12.328 1.00 91.06 84 ASP A O 1
ATOM 609 N N . TYR A 1 85 ? -4.412 -8.454 11.773 1.00 92.00 85 TYR A N 1
ATOM 610 C CA . TYR A 1 85 ? -3.925 -8.415 13.145 1.00 92.00 85 TYR A CA 1
ATOM 611 C C . TYR A 1 85 ? -4.333 -7.119 13.856 1.00 92.00 85 TYR A C 1
ATOM 613 O O . TYR A 1 85 ? -4.929 -7.167 14.931 1.00 92.00 85 TYR A O 1
ATOM 621 N N . PHE A 1 86 ? -4.064 -5.955 13.257 1.00 91.81 86 PHE A N 1
ATOM 622 C CA . PHE A 1 86 ? -4.396 -4.664 13.866 1.00 91.81 86 PHE A CA 1
ATOM 623 C C . PHE A 1 86 ? -5.904 -4.390 13.889 1.00 91.81 86 PHE A C 1
ATOM 625 O O . PHE A 1 86 ? -6.402 -3.824 14.862 1.00 91.81 86 PHE A O 1
ATOM 632 N N . VAL A 1 87 ? -6.654 -4.837 12.881 1.00 91.69 87 VAL A N 1
ATOM 633 C CA . VAL A 1 87 ? -8.125 -4.794 12.912 1.00 91.69 87 VAL A CA 1
ATOM 634 C C . VAL A 1 87 ? -8.652 -5.615 14.095 1.00 91.69 87 VAL A C 1
ATOM 636 O O . VAL A 1 87 ? -9.484 -5.126 14.857 1.00 91.69 87 VAL A O 1
ATOM 639 N N . GLY A 1 88 ? -8.109 -6.817 14.325 1.00 91.19 88 GLY A N 1
ATOM 640 C CA . GLY A 1 88 ? -8.460 -7.662 15.473 1.00 91.19 88 GLY A CA 1
ATOM 641 C C . GLY A 1 88 ? -8.130 -7.040 16.837 1.00 91.19 88 GLY A C 1
ATOM 642 O O . GLY A 1 88 ? -8.790 -7.348 17.826 1.00 91.19 88 GLY A O 1
ATOM 643 N N . GLN A 1 89 ? -7.155 -6.127 16.895 1.00 90.19 89 GLN A N 1
ATOM 644 C CA . GLN A 1 89 ? -6.837 -5.335 18.091 1.00 90.19 89 GLN A CA 1
ATOM 645 C C . GLN A 1 89 ? -7.739 -4.092 18.263 1.00 90.19 89 GLN A C 1
ATOM 647 O O . GLN A 1 89 ? -7.616 -3.381 19.260 1.00 90.19 89 GLN A O 1
ATOM 652 N N . GLY A 1 90 ? -8.649 -3.816 17.323 1.00 88.75 90 GLY A N 1
ATOM 653 C CA . GLY A 1 90 ? -9.597 -2.699 17.393 1.00 88.75 90 GLY A CA 1
ATOM 654 C C . GLY A 1 90 ? -9.123 -1.396 16.741 1.00 88.75 90 GLY A C 1
ATOM 655 O O . GLY A 1 90 ? -9.716 -0.345 16.995 1.00 88.75 90 GLY A O 1
ATOM 656 N N . PHE A 1 91 ? -8.077 -1.432 15.908 1.00 91.19 91 PHE A N 1
ATOM 657 C CA . PHE A 1 91 ? -7.675 -0.276 15.100 1.00 91.19 91 PHE A CA 1
ATOM 658 C C . PHE A 1 91 ? -8.638 -0.074 13.925 1.00 91.19 91 PHE A C 1
ATOM 660 O O . PHE A 1 91 ? -9.051 -1.033 13.277 1.00 91.19 91 PHE A O 1
ATOM 667 N N . ASN A 1 92 ? -8.968 1.183 13.621 1.00 90.62 92 ASN A N 1
ATOM 668 C CA . ASN A 1 92 ? -9.960 1.537 12.599 1.00 90.62 92 ASN A CA 1
ATOM 669 C C . ASN A 1 92 ? -9.429 2.487 11.513 1.00 90.62 92 ASN A C 1
ATOM 671 O O . ASN A 1 92 ? -10.195 2.995 10.697 1.00 90.62 92 ASN A O 1
ATOM 675 N N . THR A 1 93 ? -8.136 2.815 11.525 1.00 92.38 93 THR A N 1
ATOM 676 C CA . THR A 1 93 ? -7.516 3.709 10.539 1.00 92.38 93 THR A CA 1
ATOM 677 C C . THR A 1 93 ? -6.130 3.207 10.175 1.00 92.38 93 THR A C 1
ATOM 679 O O . THR A 1 93 ? -5.337 2.847 11.039 1.00 92.38 93 THR A O 1
ATOM 682 N N . PHE A 1 94 ? -5.815 3.220 8.885 1.00 93.88 94 PHE A N 1
ATOM 683 C CA . PHE A 1 94 ? -4.531 2.764 8.370 1.00 93.88 94 PHE A CA 1
ATOM 684 C C . PHE A 1 94 ? -3.998 3.779 7.370 1.00 93.88 94 PHE A C 1
ATOM 686 O O . PHE A 1 94 ? -4.683 4.128 6.408 1.00 93.88 94 PHE A O 1
ATOM 693 N N . ARG A 1 95 ? -2.775 4.263 7.591 1.00 93.62 95 ARG A N 1
ATOM 694 C CA . ARG A 1 95 ? -2.107 5.179 6.660 1.00 93.62 95 ARG A CA 1
ATOM 695 C C . ARG A 1 95 ? -1.082 4.411 5.841 1.00 93.62 95 ARG A C 1
ATOM 697 O O . ARG A 1 95 ? -0.060 4.003 6.380 1.00 93.62 95 ARG A O 1
ATOM 704 N N . VAL A 1 96 ? -1.348 4.243 4.550 1.00 92.69 96 VAL A N 1
ATOM 705 C CA . VAL A 1 96 ? -0.430 3.577 3.618 1.00 92.69 96 VAL A CA 1
ATOM 706 C C . VAL A 1 96 ? 0.548 4.607 3.062 1.00 92.69 96 VAL A C 1
ATOM 708 O O . VAL A 1 96 ? 0.132 5.560 2.399 1.00 92.69 96 VAL A O 1
ATOM 711 N N . ALA A 1 97 ? 1.836 4.441 3.352 1.00 92.62 97 ALA A N 1
ATOM 712 C CA . ALA A 1 97 ? 2.886 5.265 2.763 1.00 92.62 97 ALA A CA 1
ATOM 713 C C . ALA A 1 97 ? 3.271 4.717 1.376 1.00 92.62 97 ALA A C 1
ATOM 715 O O . ALA A 1 97 ? 3.314 3.508 1.170 1.00 92.62 97 ALA A O 1
ATOM 716 N N . PHE A 1 98 ? 3.512 5.604 0.409 1.00 91.62 98 PHE A N 1
ATOM 717 C CA . PHE A 1 98 ? 3.922 5.250 -0.953 1.00 91.62 98 PHE A CA 1
ATOM 718 C C . PHE A 1 98 ? 4.777 6.372 -1.559 1.00 91.62 98 PHE A C 1
ATOM 720 O O . PHE A 1 98 ? 4.676 7.523 -1.131 1.00 91.62 98 PHE A O 1
ATOM 727 N N . GLN A 1 99 ? 5.592 6.052 -2.569 1.00 90.38 99 GLN A N 1
ATOM 728 C CA . GLN A 1 99 ? 6.408 7.046 -3.281 1.00 90.38 99 GLN A CA 1
ATOM 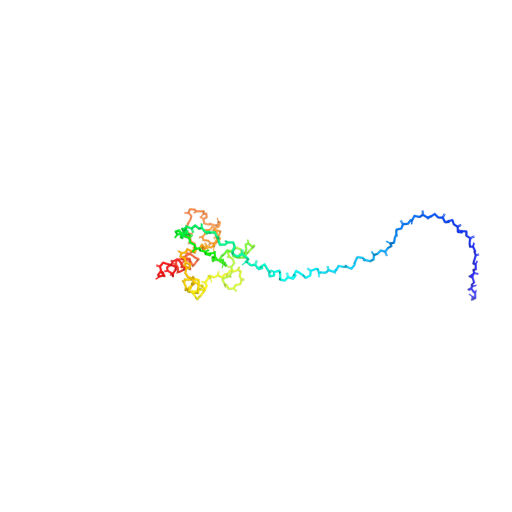729 C C . GLN A 1 99 ? 5.677 7.610 -4.502 1.00 90.38 99 GLN A C 1
ATOM 731 O O . GLN A 1 99 ? 5.171 6.861 -5.345 1.00 90.38 99 GLN A O 1
ATOM 736 N N . GLN A 1 100 ? 5.686 8.938 -4.635 1.00 89.56 100 GLN A N 1
ATOM 737 C CA . GLN A 1 100 ? 5.058 9.635 -5.760 1.00 89.56 100 GLN A CA 1
ATOM 738 C C . GLN A 1 100 ? 5.776 9.362 -7.085 1.00 89.56 100 GLN A C 1
ATOM 740 O O . GLN A 1 100 ? 5.140 9.230 -8.127 1.00 89.56 100 GLN A O 1
ATOM 745 N N . GLU A 1 101 ? 7.091 9.198 -7.049 1.00 89.19 101 GLU A N 1
ATOM 746 C CA . GLU A 1 101 ? 7.914 8.976 -8.237 1.00 89.19 101 GLU A CA 1
ATOM 747 C C . GLU A 1 101 ? 7.708 7.570 -8.821 1.00 89.19 101 GLU A C 1
ATOM 749 O O . GLU A 1 101 ? 7.983 7.344 -9.998 1.00 89.19 101 GLU A O 1
ATOM 754 N N . ARG A 1 102 ? 7.202 6.623 -8.013 1.00 89.31 102 ARG A N 1
ATOM 755 C CA . ARG A 1 102 ? 6.839 5.269 -8.465 1.00 89.31 102 ARG A CA 1
ATOM 756 C C . ARG A 1 102 ? 5.462 5.223 -9.114 1.00 89.31 102 ARG A C 1
ATOM 758 O O . ARG A 1 102 ? 5.298 4.558 -10.130 1.00 89.31 102 ARG A O 1
ATOM 765 N N . ILE A 1 103 ? 4.480 5.936 -8.557 1.00 90.19 103 ILE A N 1
ATOM 766 C CA . ILE A 1 103 ? 3.140 6.014 -9.159 1.00 90.19 103 ILE A CA 1
ATOM 767 C C . ILE A 1 103 ? 3.134 6.914 -10.397 1.00 90.19 103 ILE A C 1
ATOM 769 O O . ILE A 1 103 ? 2.433 6.624 -11.362 1.00 90.19 103 ILE A O 1
ATOM 773 N N . SER A 1 104 ? 3.935 7.978 -10.384 1.00 90.31 104 SER A N 1
ATOM 774 C CA . SER A 1 104 ? 4.066 8.947 -11.462 1.00 90.31 104 SER A CA 1
ATOM 775 C C . SER A 1 104 ? 5.542 9.112 -11.831 1.00 90.31 104 SER A C 1
ATOM 777 O O . SER A 1 104 ? 6.213 10.006 -11.307 1.00 90.31 104 SER A O 1
ATOM 779 N N . PRO A 1 105 ? 6.062 8.275 -12.748 1.00 84.94 105 PRO A N 1
ATOM 780 C CA . PRO A 1 105 ? 7.446 8.366 -13.187 1.00 84.94 105 PRO A CA 1
ATOM 781 C C . PRO A 1 105 ? 7.784 9.771 -13.714 1.00 84.94 105 PRO A C 1
ATOM 783 O O . PRO A 1 105 ? 6.993 10.335 -14.480 1.00 84.94 105 PRO A O 1
ATOM 786 N N . PRO A 1 106 ? 8.974 10.326 -13.410 1.00 83.19 106 PRO A N 1
ATOM 787 C CA . PRO A 1 106 ? 9.390 11.637 -13.920 1.00 83.19 106 PRO A CA 1
ATOM 788 C C . PRO A 1 106 ? 9.335 11.742 -15.451 1.00 83.19 106 PRO A C 1
ATOM 790 O O . PRO A 1 106 ? 9.063 12.807 -15.992 1.00 83.19 106 PRO A O 1
ATOM 793 N N . SER A 1 107 ? 9.522 10.619 -16.154 1.00 83.06 107 SER A N 1
ATOM 794 C CA . SER A 1 107 ? 9.418 10.522 -17.616 1.00 83.06 107 SER A CA 1
ATOM 795 C C . SER A 1 107 ? 8.006 10.756 -18.166 1.00 83.06 107 SER A C 1
ATOM 797 O O . SER A 1 107 ? 7.858 11.057 -19.349 1.00 83.06 107 SER A O 1
ATOM 799 N N . LYS A 1 108 ? 6.966 10.599 -17.340 1.00 81.06 108 LYS A N 1
ATOM 800 C CA . LYS A 1 108 ? 5.560 10.843 -17.697 1.00 81.06 108 LYS A CA 1
ATOM 801 C C . LYS A 1 108 ? 5.044 12.179 -17.156 1.00 81.06 108 LYS A C 1
ATOM 803 O O . LYS A 1 108 ? 4.074 12.703 -17.696 1.00 81.06 108 LYS A O 1
ATOM 808 N N . GLY A 1 109 ? 5.712 12.740 -16.147 1.00 79.31 109 GLY A N 1
ATOM 809 C CA . GLY A 1 109 ? 5.280 13.948 -15.445 1.00 79.31 109 GLY A CA 1
ATOM 810 C C . GLY A 1 109 ? 4.080 13.692 -14.528 1.00 79.31 109 GLY A C 1
ATOM 811 O O . GLY A 1 109 ? 3.388 12.689 -14.663 1.00 79.31 109 GLY A O 1
ATOM 812 N N . LEU A 1 110 ? 3.818 14.616 -13.597 1.00 82.19 110 LEU A N 1
ATOM 813 C CA . LEU A 1 110 ? 2.784 14.462 -12.558 1.00 82.19 110 LEU A CA 1
ATOM 814 C C . LEU A 1 110 ? 1.352 14.335 -13.114 1.00 82.19 110 LEU A C 1
ATOM 816 O O . LEU A 1 110 ? 0.467 13.798 -12.455 1.00 82.19 110 LEU A O 1
ATOM 820 N N . THR A 1 111 ? 1.123 14.841 -14.324 1.00 86.25 111 THR A N 1
ATOM 821 C CA . THR A 1 111 ? -0.161 14.775 -15.038 1.00 86.25 111 THR A CA 1
ATOM 822 C C . THR A 1 111 ? -0.225 13.630 -16.051 1.00 86.25 111 THR A C 1
ATOM 824 O O . THR A 1 111 ? -1.221 13.492 -16.761 1.00 86.25 111 THR A O 1
ATOM 827 N N . GLY A 1 112 ? 0.838 12.830 -16.153 1.00 85.69 112 GLY A N 1
ATOM 828 C CA . GLY A 1 112 ? 0.920 11.694 -17.057 1.00 85.69 112 GLY A CA 1
ATOM 829 C C . GLY A 1 112 ? 0.135 10.479 -16.569 1.00 85.69 112 GLY A C 1
ATOM 830 O O . GLY A 1 112 ? -0.448 10.459 -15.487 1.00 85.69 112 GLY A O 1
ATOM 831 N N . ALA A 1 113 ? 0.132 9.428 -17.387 1.00 87.56 113 ALA A N 1
ATOM 832 C CA . ALA A 1 113 ? -0.444 8.151 -16.988 1.00 87.56 113 ALA A CA 1
ATOM 833 C C . ALA A 1 113 ? 0.351 7.544 -15.822 1.00 87.56 113 ALA A C 1
ATOM 835 O O . ALA A 1 113 ? 1.581 7.468 -15.879 1.00 87.56 113 ALA A O 1
ATOM 836 N N . PHE A 1 114 ? -0.365 7.083 -14.796 1.00 91.06 114 PHE A N 1
ATOM 837 C CA . PHE A 1 114 ? 0.237 6.394 -13.660 1.00 91.06 114 PHE A CA 1
ATOM 838 C C . PHE A 1 114 ? 0.777 5.020 -14.047 1.00 91.06 114 PHE A C 1
ATOM 840 O O . PHE A 1 114 ? 0.263 4.370 -14.963 1.00 91.06 114 PHE A O 1
ATOM 847 N N . ASP A 1 115 ? 1.779 4.555 -13.303 1.00 90.50 115 ASP A N 1
ATOM 848 C CA . ASP A 1 115 ? 2.250 3.181 -13.420 1.00 90.50 115 ASP A CA 1
ATOM 849 C C . ASP A 1 115 ? 1.118 2.213 -13.047 1.00 90.50 115 ASP A C 1
ATOM 851 O O . ASP A 1 115 ? 0.609 2.207 -11.921 1.00 90.50 115 ASP A O 1
ATOM 855 N N . ALA A 1 116 ? 0.686 1.414 -14.023 1.00 92.00 116 ALA A N 1
ATOM 856 C CA . ALA A 1 116 ? -0.479 0.551 -13.874 1.00 92.00 116 ALA A CA 1
ATOM 857 C C . ALA A 1 116 ? -0.264 -0.529 -12.805 1.00 92.00 116 ALA A C 1
ATOM 859 O O . ALA A 1 116 ? -1.201 -0.862 -12.079 1.00 92.00 116 ALA A O 1
ATOM 860 N N . THR A 1 117 ? 0.961 -1.044 -12.682 1.00 91.75 117 THR A N 1
ATOM 861 C CA . THR A 1 117 ? 1.310 -2.106 -11.733 1.00 91.75 117 THR A CA 1
ATOM 862 C C . THR A 1 117 ? 1.305 -1.567 -10.307 1.00 91.75 117 THR A C 1
ATOM 864 O O . THR A 1 117 ? 0.658 -2.139 -9.425 1.00 91.75 117 THR A O 1
ATOM 867 N N . TYR A 1 118 ? 1.965 -0.431 -10.083 1.00 91.06 118 TYR A N 1
ATOM 868 C CA . TYR A 1 118 ? 2.038 0.209 -8.773 1.00 91.06 118 TYR A CA 1
ATOM 869 C C . TYR A 1 118 ? 0.660 0.711 -8.315 1.00 91.06 118 TYR A C 1
ATOM 871 O O . TYR A 1 118 ? 0.269 0.504 -7.164 1.00 91.06 118 TYR A O 1
ATOM 879 N N . LEU A 1 119 ? -0.131 1.290 -9.228 1.00 92.62 119 LEU A N 1
ATOM 880 C CA . LEU A 1 119 ? -1.502 1.713 -8.937 1.00 92.62 119 LEU A CA 1
ATOM 881 C C . LEU A 1 119 ? -2.427 0.527 -8.633 1.00 92.62 119 LEU A C 1
ATOM 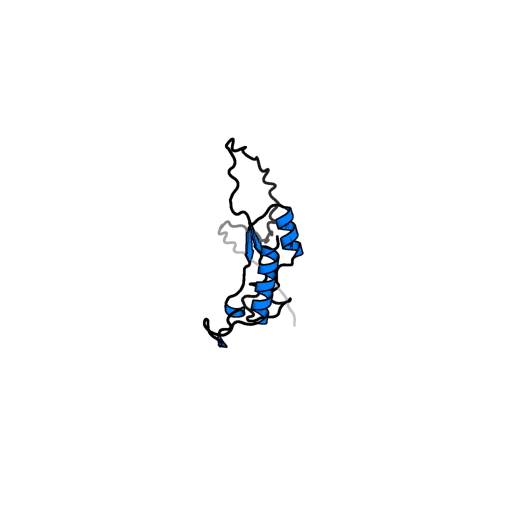883 O O . LEU A 1 119 ? -3.272 0.628 -7.740 1.00 92.62 119 LEU A O 1
ATOM 887 N N . ALA A 1 120 ? -2.304 -0.585 -9.363 1.00 94.56 120 ALA A N 1
ATOM 888 C CA . ALA A 1 120 ? -3.099 -1.783 -9.099 1.00 94.56 120 ALA A CA 1
ATOM 889 C C . ALA A 1 120 ? -2.812 -2.337 -7.698 1.00 94.56 120 ALA A C 1
ATOM 891 O O . ALA A 1 120 ? -3.750 -2.626 -6.957 1.00 94.56 120 ALA A O 1
ATOM 892 N N . ALA A 1 121 ? -1.540 -2.405 -7.300 1.00 92.69 121 ALA A N 1
ATOM 893 C CA . ALA A 1 121 ? -1.161 -2.853 -5.965 1.00 92.69 121 ALA A CA 1
ATOM 894 C C . ALA A 1 121 ? -1.689 -1.920 -4.857 1.00 92.69 121 ALA A C 1
ATOM 896 O O . ALA A 1 121 ? -2.273 -2.399 -3.883 1.00 92.69 121 ALA A O 1
ATOM 897 N N . LEU A 1 122 ? -1.597 -0.596 -5.041 1.00 92.50 122 LEU A N 1
ATOM 898 C CA . LEU A 1 122 ? -2.163 0.377 -4.098 1.00 92.50 122 LEU A CA 1
ATOM 899 C C . LEU A 1 122 ? -3.684 0.212 -3.944 1.00 92.50 122 LEU A C 1
ATOM 901 O O . LEU A 1 122 ? -4.211 0.240 -2.829 1.00 92.50 122 LEU A O 1
ATOM 905 N N . LYS A 1 123 ? -4.398 0.001 -5.057 1.00 93.88 123 LYS A N 1
ATOM 906 C CA . LYS A 1 123 ? -5.844 -0.263 -5.042 1.00 93.88 123 LYS A CA 1
ATOM 907 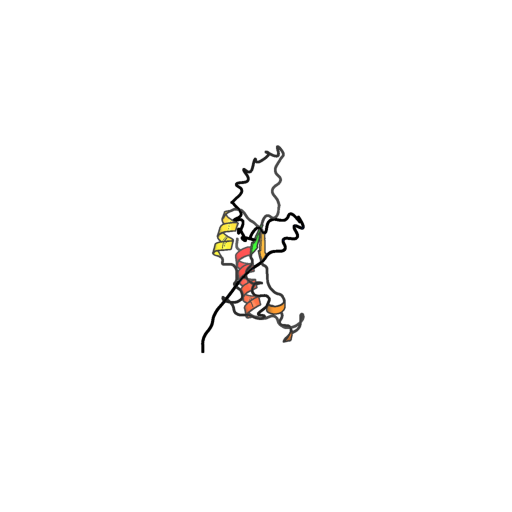C C . LYS A 1 123 ? -6.175 -1.551 -4.297 1.00 93.88 123 LYS A C 1
ATOM 909 O O . LYS A 1 123 ? -7.134 -1.561 -3.532 1.00 93.88 123 LYS A O 1
ATOM 914 N N . THR A 1 124 ? -5.386 -2.608 -4.475 1.00 94.19 124 THR A N 1
ATOM 915 C CA . THR A 1 124 ? -5.562 -3.863 -3.731 1.00 94.19 124 THR A CA 1
ATOM 916 C C . THR A 1 124 ? -5.477 -3.626 -2.226 1.00 94.19 124 THR A C 1
ATOM 918 O O . THR A 1 124 ? -6.395 -4.014 -1.507 1.00 94.19 124 THR A O 1
ATOM 921 N N . VAL A 1 125 ? -4.449 -2.912 -1.752 1.00 92.06 125 VAL A N 1
ATOM 922 C CA . VAL A 1 125 ? -4.312 -2.576 -0.323 1.00 92.06 125 VAL A CA 1
ATOM 923 C C . VAL A 1 125 ? -5.493 -1.730 0.163 1.00 92.06 125 VAL A C 1
ATOM 925 O O . VAL A 1 125 ? -6.096 -2.050 1.184 1.00 92.06 125 VAL A O 1
ATOM 928 N N . SER A 1 126 ? -5.888 -0.695 -0.585 1.00 92.19 126 SER A N 1
ATOM 929 C CA . SER A 1 126 ? -7.045 0.139 -0.229 1.00 92.19 126 SER A CA 1
ATOM 930 C C . SER A 1 126 ? -8.357 -0.652 -0.168 1.00 92.19 126 SER A C 1
ATOM 932 O O . SER A 1 126 ? -9.21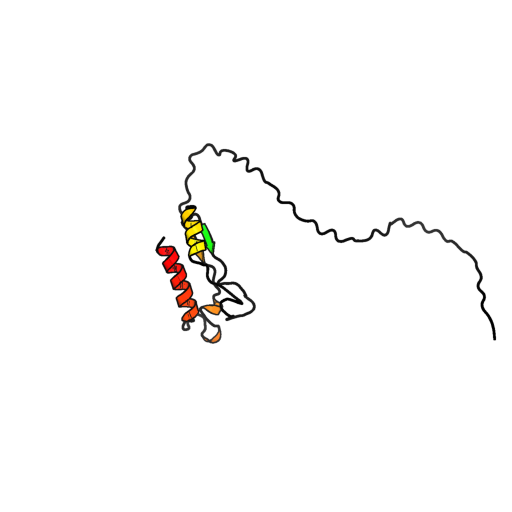3 -0.343 0.659 1.00 92.19 126 SER A O 1
ATOM 934 N N . ASN A 1 127 ? -8.536 -1.650 -1.034 1.00 93.62 127 ASN A N 1
ATOM 935 C CA . ASN A 1 127 ? -9.731 -2.490 -1.049 1.00 93.62 127 ASN A CA 1
ATOM 936 C C . ASN A 1 127 ? -9.767 -3.444 0.147 1.00 93.62 127 ASN A C 1
ATOM 938 O O . ASN A 1 127 ? -10.830 -3.611 0.740 1.00 93.62 127 ASN A O 1
ATOM 942 N N . ILE A 1 128 ? -8.622 -4.017 0.531 1.00 90.94 128 ILE A N 1
ATOM 943 C CA . ILE A 1 128 ? -8.502 -4.829 1.750 1.00 90.94 128 ILE A CA 1
ATOM 944 C C . ILE A 1 128 ? -8.914 -3.982 2.956 1.00 90.94 128 ILE A C 1
ATOM 946 O O . ILE A 1 128 ? -9.866 -4.328 3.644 1.00 90.94 128 ILE A O 1
ATOM 950 N N . LEU A 1 129 ? -8.300 -2.805 3.126 1.00 89.88 129 LEU A N 1
ATOM 951 C CA . LEU A 1 129 ? -8.603 -1.882 4.228 1.00 89.88 129 LEU A CA 1
ATOM 952 C C . LEU A 1 129 ? -10.075 -1.464 4.304 1.00 89.88 129 LEU A C 1
ATOM 954 O O . LEU A 1 129 ? -10.581 -1.228 5.390 1.00 89.88 129 LEU A O 1
ATOM 958 N N . ARG A 1 130 ? -10.754 -1.350 3.159 1.00 88.75 130 ARG A N 1
ATOM 959 C CA . ARG A 1 130 ? -12.179 -0.997 3.090 1.00 88.75 130 ARG A CA 1
ATOM 960 C C . ARG A 1 130 ? -13.106 -2.159 3.465 1.00 88.75 130 ARG A C 1
ATOM 962 O O . ARG A 1 130 ? -14.269 -1.919 3.774 1.00 88.75 130 ARG A O 1
ATOM 969 N N . THR A 1 131 ? -12.645 -3.398 3.319 1.00 88.31 131 THR A N 1
ATOM 970 C CA . THR A 1 131 ? -13.477 -4.595 3.520 1.00 88.31 131 THR A CA 1
ATOM 971 C C . THR A 1 131 ? -13.548 -5.009 4.994 1.00 88.31 131 THR A C 1
ATOM 973 O O . THR A 1 131 ? -14.468 -5.736 5.368 1.00 88.31 131 THR A O 1
ATOM 976 N N . HIS A 1 132 ? -12.611 -4.528 5.813 1.00 77.06 132 HIS A N 1
ATOM 977 C CA . HIS A 1 132 ? -12.633 -4.629 7.273 1.00 77.06 132 HIS A CA 1
ATOM 978 C C . HIS A 1 132 ? -13.456 -3.499 7.899 1.00 77.06 132 HIS A C 1
ATOM 980 O O . HIS A 1 132 ? -14.126 -3.776 8.918 1.00 77.06 132 HIS A O 1
#

Radius of gyration: 31.56 Å; chains: 1; bounding box: 100×30×54 Å

InterPro domains:
  IPR017853 Glycoside hydrolase superfamily [SSF51445] (49-127)